Protein AF-A0A6A5WS11-F1 (afdb_monomer_lite)

pLDDT: mean 73.44, std 14.13, range [38.72, 88.94]

Radius of gyration: 16.84 Å; chains: 1; bounding box: 31×42×58 Å

Foldseek 3Di:
DDDDDDDPPDVVVVVVV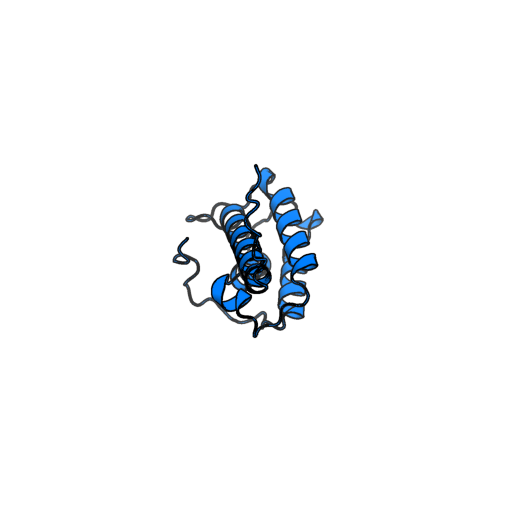VLVLLLVLLVLLCVQDPDPPRDHRDPVCVVVNLVSLVCCCVVPLPAAPPDPSCVRRVSLVSLLCQLPPPDDHPCCVPRVSNVSSVVSCVSNPHDSPPDDPPCPVPPDD

Sequence (125 aa):
MDNTAPAQRNPEDGDELRKKRVLYLRHRLQSGFFFRGGHRPREEDMPGCDKYLARLEENHADLRRGDSIFKGTKVHKVLKLIHFYQGEIPLEETYQFRKRAGNLLRAWGFPEDTYWDGAICCLQP

Secondary structure (DSSP, 8-state):
----------THHHHHHHHHHHHHHHHHHHHHH-BTTTBPPPTTTHHHHHHHHHHHHHHHTT--TT-HHHHHH-HHHHHHHHHT--S--TTHHHH-HHHHHHHHHHHTT--TT----S-GGG---

Structure (mmCIF, N/CA/C/O backbone):
data_AF-A0A6A5WS11-F1
#
_entry.id   AF-A0A6A5WS11-F1
#
loop_
_atom_site.group_PDB
_atom_site.id
_atom_site.type_symbol
_atom_site.label_atom_id
_atom_site.label_alt_id
_atom_site.label_comp_id
_atom_site.label_asym_id
_atom_site.label_entity_id
_atom_site.label_seq_id
_atom_site.pdbx_PDB_ins_code
_atom_site.Cartn_x
_atom_site.Cartn_y
_atom_site.Cartn_z
_atom_site.occupancy
_atom_site.B_iso_or_equiv
_atom_site.auth_seq_id
_atom_site.auth_comp_id
_atom_site.auth_asym_id
_atom_site.auth_atom_id
_atom_site.pdbx_PDB_model_num
ATOM 1 N N . MET A 1 1 ? 1.243 29.273 -39.681 1.00 47.25 1 MET A N 1
ATOM 2 C CA . MET A 1 1 ? 1.508 27.931 -40.232 1.00 47.25 1 MET A CA 1
ATOM 3 C C . MET A 1 1 ? 2.129 27.078 -39.139 1.00 47.25 1 MET A C 1
ATOM 5 O O . MET A 1 1 ? 2.869 27.614 -38.326 1.00 47.25 1 MET A O 1
ATOM 9 N N . ASP A 1 2 ? 1.731 25.810 -39.115 1.00 50.19 2 ASP A N 1
ATOM 10 C CA . ASP A 1 2 ? 2.041 24.746 -38.154 1.00 50.19 2 ASP A CA 1
ATOM 11 C C . ASP A 1 2 ? 3.540 24.569 -37.840 1.00 50.19 2 ASP A C 1
ATOM 13 O O . ASP A 1 2 ? 4.377 24.750 -38.723 1.00 50.19 2 ASP A O 1
ATOM 17 N N . ASN A 1 3 ? 3.858 24.188 -36.598 1.00 53.41 3 ASN A N 1
ATOM 18 C CA . ASN A 1 3 ? 4.932 23.23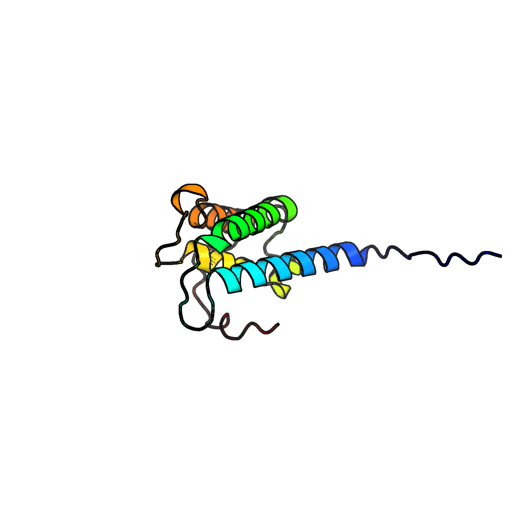3 -36.306 1.00 53.41 3 ASN A CA 1
ATOM 19 C C . ASN A 1 3 ? 4.596 22.490 -35.005 1.00 53.41 3 ASN A C 1
ATOM 21 O O . ASN A 1 3 ? 5.021 22.838 -33.902 1.00 53.41 3 ASN A O 1
ATOM 25 N N . THR A 1 4 ? 3.761 21.472 -35.176 1.00 54.84 4 THR A N 1
ATOM 26 C CA . THR A 1 4 ? 3.521 20.396 -34.221 1.00 54.84 4 THR A CA 1
ATOM 27 C C . THR A 1 4 ? 4.831 19.636 -33.980 1.00 54.84 4 THR A C 1
ATOM 29 O O . THR A 1 4 ? 5.337 18.963 -34.875 1.00 54.84 4 THR A O 1
ATOM 32 N N . ALA A 1 5 ? 5.394 19.733 -32.771 1.00 51.97 5 ALA A N 1
ATOM 33 C CA . ALA A 1 5 ? 6.546 18.933 -32.356 1.00 51.97 5 ALA A CA 1
ATOM 34 C C . ALA A 1 5 ? 6.061 17.647 -31.649 1.00 51.97 5 ALA A C 1
ATOM 36 O O . ALA A 1 5 ? 5.265 17.730 -30.709 1.00 51.97 5 ALA A O 1
ATOM 37 N N . PRO A 1 6 ? 6.498 16.455 -32.093 1.00 48.28 6 PRO A N 1
ATOM 38 C CA . PRO A 1 6 ? 5.931 15.178 -31.677 1.00 48.28 6 PRO A CA 1
ATOM 39 C C . PRO A 1 6 ? 6.313 14.826 -30.237 1.00 48.28 6 PRO A C 1
ATOM 41 O O . PRO A 1 6 ? 7.491 14.767 -29.883 1.00 48.28 6 PRO A O 1
ATOM 44 N N . ALA A 1 7 ? 5.297 14.528 -29.424 1.00 47.16 7 ALA A N 1
ATOM 45 C CA . ALA A 1 7 ? 5.444 13.869 -28.135 1.00 47.16 7 ALA A CA 1
ATOM 46 C C . ALA A 1 7 ? 6.117 12.505 -28.350 1.00 47.16 7 ALA A C 1
ATOM 48 O O . ALA A 1 7 ? 5.470 11.520 -28.712 1.00 47.16 7 ALA A O 1
ATOM 49 N N . GLN A 1 8 ? 7.436 12.457 -28.162 1.00 46.00 8 GLN A N 1
ATOM 50 C CA . GLN A 1 8 ? 8.182 11.210 -28.106 1.00 46.00 8 GLN A CA 1
ATOM 51 C C . GLN A 1 8 ? 7.707 10.437 -26.874 1.00 46.00 8 GLN A C 1
ATOM 53 O O . GLN A 1 8 ? 8.109 10.701 -25.743 1.00 46.00 8 GLN A O 1
ATOM 58 N N . ARG A 1 9 ? 6.785 9.501 -27.100 1.00 47.81 9 ARG A N 1
ATOM 59 C CA . ARG A 1 9 ? 6.337 8.520 -26.117 1.00 47.81 9 ARG A CA 1
ATOM 60 C C . ARG A 1 9 ? 7.470 7.522 -25.904 1.00 47.81 9 ARG A C 1
ATOM 62 O O . ARG A 1 9 ? 7.526 6.483 -26.554 1.00 47.81 9 ARG A O 1
ATOM 69 N N . ASN A 1 10 ? 8.390 7.883 -25.024 1.00 55.22 10 ASN A N 1
ATOM 70 C CA . ASN A 1 10 ? 9.468 7.015 -24.597 1.00 55.22 10 ASN A CA 1
ATOM 71 C C . ASN A 1 10 ? 8.869 5.838 -23.791 1.00 55.22 10 ASN A C 1
ATOM 73 O O . ASN A 1 10 ? 8.116 6.086 -22.845 1.00 55.22 10 ASN A O 1
ATOM 77 N N . PRO A 1 11 ? 9.135 4.566 -24.138 1.00 52.91 11 PRO A N 1
ATOM 78 C CA . PRO A 1 11 ? 8.586 3.405 -23.422 1.00 52.91 11 PRO A CA 1
ATOM 79 C C . PRO A 1 11 ? 9.029 3.337 -21.949 1.00 52.91 11 PRO A C 1
ATOM 81 O O . PRO A 1 11 ? 8.357 2.714 -21.132 1.00 52.91 11 PRO A O 1
ATOM 84 N N . GLU A 1 12 ? 10.103 4.047 -21.600 1.00 53.16 12 GLU A N 1
ATOM 85 C CA . GLU A 1 12 ? 10.652 4.186 -20.245 1.00 53.16 12 GLU A CA 1
ATOM 86 C C . GLU A 1 12 ? 9.722 4.968 -19.294 1.00 53.16 12 GLU A C 1
ATOM 88 O O . GLU A 1 12 ? 9.793 4.818 -18.074 1.00 53.16 12 GLU A O 1
ATOM 93 N N . ASP A 1 13 ? 8.801 5.771 -19.840 1.00 58.19 13 ASP A N 1
ATOM 94 C CA . ASP A 1 13 ? 7.867 6.574 -19.046 1.00 58.19 13 ASP A CA 1
ATOM 95 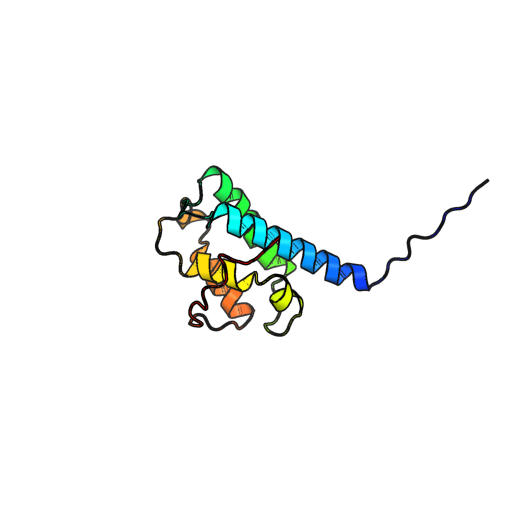C C . ASP A 1 13 ? 6.837 5.690 -18.323 1.00 58.19 13 ASP A C 1
ATOM 97 O O . ASP A 1 13 ? 6.378 6.013 -17.229 1.00 58.19 13 ASP A O 1
ATOM 101 N N . GLY A 1 14 ? 6.513 4.521 -18.890 1.00 67.81 14 GLY A N 1
ATOM 102 C CA . GLY A 1 14 ? 5.535 3.595 -18.321 1.00 67.81 14 GLY A CA 1
ATOM 103 C C . GLY A 1 14 ? 5.937 3.082 -16.937 1.00 67.81 14 GLY A C 1
ATOM 104 O O . GLY A 1 14 ? 5.143 3.152 -15.996 1.00 67.81 14 GLY A O 1
ATOM 105 N N . ASP A 1 15 ? 7.172 2.609 -16.786 1.00 70.19 15 ASP A N 1
ATOM 106 C CA . ASP A 1 15 ? 7.659 2.052 -15.521 1.00 70.19 15 ASP A CA 1
ATOM 107 C C . ASP A 1 15 ? 7.967 3.131 -14.480 1.00 70.19 15 ASP A C 1
ATOM 109 O O . ASP A 1 15 ? 7.657 2.961 -13.297 1.00 70.19 15 ASP A O 1
ATOM 113 N N . GLU A 1 16 ? 8.473 4.287 -14.908 1.00 78.69 16 GLU A N 1
ATOM 114 C CA . GLU A 1 16 ? 8.662 5.450 -14.038 1.00 78.69 16 GLU A CA 1
ATOM 115 C C . GLU A 1 16 ? 7.319 5.995 -13.520 1.00 78.69 16 GLU A C 1
ATOM 117 O O . GLU A 1 16 ? 7.180 6.290 -12.327 1.00 78.69 16 GLU A O 1
ATOM 122 N N . LEU A 1 17 ? 6.285 6.062 -14.366 1.00 81.00 17 LEU A N 1
ATOM 123 C CA . LEU A 1 17 ? 4.923 6.412 -13.952 1.00 81.00 17 LEU A CA 1
ATOM 124 C C . LEU A 1 17 ? 4.363 5.398 -12.954 1.00 81.00 17 LEU A C 1
ATOM 126 O O . LEU A 1 17 ? 3.766 5.795 -11.950 1.00 81.00 17 LEU A O 1
ATOM 130 N N . ARG A 1 18 ? 4.561 4.095 -13.190 1.00 81.69 18 ARG A N 1
ATOM 131 C CA . ARG A 1 18 ? 4.147 3.034 -12.253 1.00 81.69 18 ARG A CA 1
ATOM 132 C C . ARG A 1 18 ? 4.838 3.203 -10.905 1.00 81.69 18 ARG A C 1
ATOM 134 O O . ARG A 1 18 ? 4.172 3.245 -9.872 1.00 81.69 18 ARG A O 1
ATOM 141 N N . LYS A 1 19 ? 6.153 3.410 -10.906 1.00 83.62 19 LYS A N 1
ATOM 142 C CA . LYS A 1 19 ? 6.943 3.657 -9.696 1.00 83.62 19 LYS A CA 1
ATOM 143 C C . LYS A 1 19 ? 6.461 4.896 -8.941 1.00 83.62 19 LYS A C 1
ATOM 145 O O . LYS A 1 19 ? 6.262 4.816 -7.730 1.00 83.62 19 LYS A O 1
ATOM 150 N N . LYS A 1 20 ? 6.198 6.010 -9.635 1.00 85.00 20 LYS A N 1
ATOM 151 C CA . LYS A 1 20 ? 5.626 7.234 -9.043 1.00 85.00 20 LYS A CA 1
ATOM 152 C C . LYS A 1 20 ? 4.247 6.984 -8.431 1.00 85.00 20 LYS A C 1
ATOM 154 O O . LYS A 1 20 ? 3.985 7.443 -7.321 1.00 85.00 20 LYS A O 1
ATOM 159 N N . ARG A 1 21 ? 3.381 6.212 -9.099 1.00 85.44 21 ARG A N 1
ATOM 160 C CA . ARG A 1 21 ? 2.063 5.822 -8.5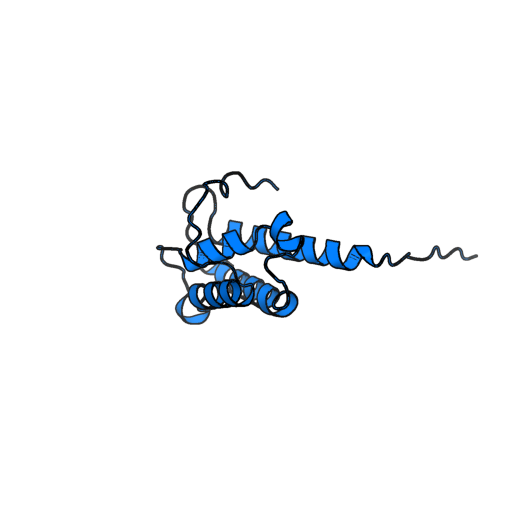64 1.00 85.44 21 ARG A CA 1
ATOM 161 C C . ARG A 1 21 ? 2.202 5.003 -7.283 1.00 85.44 21 ARG A C 1
ATOM 163 O O . ARG A 1 21 ? 1.560 5.330 -6.290 1.00 85.44 21 ARG A O 1
ATOM 170 N N . VAL A 1 22 ? 3.063 3.986 -7.266 1.00 86.56 22 VAL A N 1
ATOM 171 C CA . VAL A 1 22 ? 3.299 3.160 -6.068 1.00 86.56 22 VAL A CA 1
ATOM 172 C C . VAL A 1 22 ? 3.924 3.978 -4.939 1.00 86.56 22 VAL A C 1
ATOM 174 O O . VAL A 1 22 ? 3.523 3.827 -3.786 1.00 86.56 22 VAL A O 1
ATOM 177 N N . LEU A 1 23 ? 4.859 4.878 -5.252 1.00 85.38 23 LEU A N 1
ATOM 178 C CA . LEU A 1 23 ? 5.452 5.789 -4.274 1.00 85.38 23 LEU A CA 1
ATOM 179 C C . LEU A 1 23 ? 4.383 6.682 -3.639 1.00 85.38 23 LEU A C 1
ATOM 181 O O . LEU A 1 23 ? 4.317 6.777 -2.415 1.00 85.38 23 LEU A O 1
ATOM 185 N N . TYR A 1 24 ? 3.501 7.263 -4.455 1.00 86.69 24 TYR A N 1
ATOM 186 C CA . TYR A 1 24 ? 2.372 8.053 -3.976 1.00 86.69 24 TYR A CA 1
ATOM 187 C C . TYR A 1 24 ? 1.462 7.236 -3.051 1.00 86.69 24 TYR A C 1
ATOM 189 O O . TYR A 1 24 ? 1.178 7.672 -1.938 1.00 86.69 24 TYR A O 1
ATOM 197 N N . LEU A 1 25 ? 1.062 6.023 -3.456 1.00 86.88 25 LEU A N 1
ATOM 198 C CA . LEU A 1 25 ? 0.244 5.131 -2.622 1.00 86.88 25 LEU A CA 1
ATOM 199 C C . LEU A 1 25 ? 0.932 4.832 -1.284 1.00 86.88 25 LEU A C 1
ATOM 201 O O . LEU A 1 25 ? 0.313 4.941 -0.229 1.00 86.88 25 LEU A O 1
ATOM 205 N N . ARG A 1 26 ? 2.233 4.528 -1.315 1.00 84.94 26 ARG A N 1
ATOM 206 C CA . ARG A 1 26 ? 3.045 4.282 -0.121 1.00 84.94 26 ARG A CA 1
ATOM 207 C C . ARG A 1 26 ? 3.096 5.509 0.798 1.00 84.94 26 ARG A C 1
ATOM 209 O O . ARG A 1 26 ? 2.951 5.338 2.004 1.00 84.94 26 ARG A O 1
ATOM 216 N N . HIS A 1 27 ? 3.239 6.723 0.261 1.00 82.56 27 HIS A N 1
ATOM 217 C CA . HIS A 1 27 ? 3.195 7.961 1.054 1.00 82.56 27 HIS A CA 1
ATOM 218 C C . HIS A 1 27 ? 1.827 8.152 1.713 1.00 82.56 27 HIS A C 1
ATOM 220 O O . HIS A 1 27 ? 1.759 8.415 2.910 1.00 82.56 27 HIS A O 1
ATOM 226 N N . ARG A 1 28 ? 0.735 7.969 0.960 1.00 83.06 28 ARG A N 1
ATOM 227 C CA . ARG A 1 28 ? -0.630 8.135 1.483 1.00 83.06 28 ARG A CA 1
ATOM 228 C C . ARG A 1 28 ? -0.948 7.120 2.579 1.00 83.06 28 ARG A C 1
ATOM 230 O O . ARG A 1 28 ? -1.459 7.514 3.620 1.00 83.06 28 ARG A O 1
ATOM 237 N N . LEU A 1 29 ? -0.584 5.850 2.385 1.00 83.88 29 LEU A N 1
ATOM 238 C CA . LEU A 1 29 ? -0.748 4.808 3.402 1.00 83.88 29 LEU A CA 1
ATOM 239 C C . LEU A 1 29 ? 0.110 5.100 4.639 1.00 83.88 29 LEU A C 1
ATOM 241 O O . LEU A 1 29 ? -0.367 5.001 5.762 1.00 83.88 29 LEU A O 1
ATOM 245 N N . GLN A 1 30 ? 1.365 5.513 4.465 1.00 80.56 30 GLN A N 1
ATOM 246 C CA . GLN A 1 30 ? 2.207 5.843 5.610 1.00 80.56 30 GLN A CA 1
ATOM 247 C C . GLN A 1 30 ? 1.661 7.039 6.405 1.00 80.56 30 GLN A C 1
ATOM 249 O O . GLN A 1 30 ? 1.613 6.961 7.627 1.00 80.56 30 GLN A O 1
ATOM 254 N N . SER A 1 31 ? 1.215 8.113 5.747 1.00 77.44 31 SER A N 1
ATOM 255 C CA . SER A 1 31 ? 0.601 9.262 6.427 1.00 77.44 31 SER A CA 1
ATOM 256 C C . SER A 1 31 ? -0.721 8.909 7.110 1.00 77.44 31 SER A C 1
ATOM 258 O O . SER A 1 31 ? -0.975 9.409 8.201 1.00 77.44 31 SER A O 1
ATOM 260 N N . GLY A 1 32 ? -1.531 8.044 6.491 1.00 74.88 32 GLY A N 1
ATOM 261 C CA . GLY A 1 32 ? -2.809 7.602 7.045 1.00 74.88 32 GLY A CA 1
ATOM 262 C C . GLY A 1 32 ? -2.655 6.689 8.262 1.00 74.88 32 GLY A C 1
ATOM 263 O O . GLY A 1 32 ? -3.411 6.831 9.212 1.00 74.88 32 GLY A O 1
ATOM 264 N N . PHE A 1 33 ? -1.662 5.789 8.268 1.00 72.00 33 PHE A N 1
ATOM 265 C CA . PHE A 1 33 ? -1.503 4.780 9.325 1.00 72.00 33 PHE A CA 1
ATOM 266 C C . PHE A 1 33 ? -0.429 5.069 10.372 1.00 72.00 33 PHE A C 1
ATOM 268 O O . PHE A 1 33 ? -0.573 4.663 11.522 1.00 72.00 33 PHE A O 1
ATOM 275 N N . PHE A 1 34 ? 0.661 5.732 9.990 1.00 69.19 34 PHE A N 1
ATOM 276 C CA . PHE A 1 34 ? 1.865 5.827 10.810 1.00 69.19 34 PHE A CA 1
ATOM 277 C C . PHE A 1 34 ? 2.514 7.204 10.661 1.00 69.19 34 PHE A C 1
ATOM 279 O O . PHE A 1 34 ? 3.620 7.341 10.129 1.00 69.19 34 PHE A O 1
ATOM 286 N N . PHE A 1 35 ? 1.833 8.246 11.147 1.00 62.62 35 PHE A N 1
ATOM 287 C CA . PHE A 1 35 ? 2.477 9.543 11.346 1.00 62.62 35 PHE A CA 1
ATOM 288 C C . PHE A 1 35 ? 3.408 9.493 12.569 1.00 62.62 35 PHE A C 1
ATOM 290 O O . PHE A 1 35 ? 3.162 8.760 13.535 1.00 62.62 35 PHE A O 1
ATOM 297 N N . ARG A 1 36 ? 4.503 10.264 12.524 1.00 53.19 36 ARG A N 1
ATOM 298 C CA . ARG A 1 36 ? 5.525 10.324 13.580 1.00 53.19 36 ARG A CA 1
ATOM 299 C C . ARG A 1 36 ? 4.843 10.647 14.919 1.00 53.19 36 ARG A C 1
ATOM 301 O O . ARG A 1 36 ? 4.280 11.726 15.063 1.00 53.19 36 ARG A O 1
ATOM 308 N N . GLY A 1 37 ? 4.870 9.706 15.868 1.00 51.84 37 GLY A N 1
ATOM 309 C CA . GLY A 1 37 ? 4.239 9.863 17.189 1.00 51.84 37 GLY A CA 1
ATOM 310 C C . GLY A 1 37 ? 3.040 8.953 17.489 1.00 51.84 37 GLY A C 1
ATOM 311 O O . GLY A 1 37 ? 2.369 9.180 18.487 1.00 51.84 37 GLY A O 1
ATOM 312 N N . GLY A 1 38 ? 2.767 7.924 16.676 1.00 56.78 38 GLY A N 1
ATOM 313 C CA . GLY A 1 38 ? 1.747 6.918 17.013 1.00 56.78 38 GLY A CA 1
ATOM 314 C C . GLY A 1 38 ? 0.308 7.386 16.780 1.00 56.78 38 GLY A C 1
ATOM 315 O O . GLY A 1 38 ? -0.604 6.960 17.486 1.00 56.78 38 GLY A O 1
ATOM 316 N N . HIS A 1 39 ? 0.096 8.268 15.798 1.00 60.28 39 HIS A N 1
ATOM 317 C CA . HIS A 1 39 ? -1.246 8.691 15.409 1.00 60.28 39 HIS A CA 1
ATOM 318 C C . HIS A 1 39 ? -2.012 7.498 14.828 1.00 60.28 39 HIS A C 1
ATOM 320 O O . HIS A 1 39 ? -1.560 6.884 13.859 1.00 60.28 39 HIS A O 1
ATOM 326 N N . ARG A 1 40 ? -3.153 7.165 15.441 1.00 62.97 40 ARG A N 1
ATOM 327 C CA . ARG A 1 40 ? -4.034 6.111 14.939 1.00 62.97 40 ARG A CA 1
ATOM 328 C C . ARG A 1 40 ? -4.669 6.545 13.620 1.00 62.97 40 ARG A C 1
ATOM 330 O O . ARG A 1 40 ? -4.968 7.729 13.446 1.00 62.97 40 ARG A O 1
ATOM 337 N N . PRO A 1 41 ? -4.879 5.598 12.703 1.00 69.19 41 PRO A N 1
ATOM 338 C CA . PRO A 1 41 ? -5.508 5.901 11.436 1.00 69.19 41 PRO A CA 1
ATOM 339 C C . PRO A 1 41 ? -6.953 6.358 11.694 1.00 69.19 41 PRO A C 1
ATOM 341 O O . PRO A 1 41 ? -7.683 5.729 12.459 1.00 69.19 41 PRO A O 1
ATOM 344 N N . ARG A 1 42 ? -7.340 7.506 11.124 1.00 72.69 42 ARG A N 1
ATOM 345 C CA . ARG A 1 42 ? -8.662 8.112 11.343 1.00 72.69 42 ARG A CA 1
ATOM 346 C C . ARG A 1 42 ? -9.695 7.509 10.410 1.00 72.69 42 ARG A C 1
ATOM 348 O O . ARG A 1 42 ? -9.392 7.217 9.255 1.00 72.69 42 ARG A O 1
ATOM 355 N N . GLU A 1 43 ? -10.929 7.392 10.886 1.00 76.62 43 GLU A N 1
ATOM 356 C CA . GLU A 1 43 ? -12.061 6.894 10.095 1.00 76.62 43 GLU A CA 1
ATOM 357 C C . GLU A 1 43 ? -12.235 7.631 8.760 1.00 76.62 43 GLU A C 1
ATOM 359 O O . GLU A 1 43 ? -12.523 6.993 7.750 1.00 76.62 43 GLU A O 1
ATOM 364 N N . GLU A 1 44 ? -11.969 8.942 8.730 1.00 78.88 44 GLU A N 1
ATOM 365 C CA . GLU A 1 44 ? -12.025 9.769 7.515 1.00 78.88 44 GLU A CA 1
ATOM 366 C C . GLU A 1 44 ? -11.063 9.291 6.407 1.00 78.88 44 GLU A C 1
ATOM 368 O O . GLU A 1 44 ? -11.390 9.370 5.220 1.00 78.88 44 GLU A O 1
ATOM 373 N N . ASP A 1 45 ? -9.907 8.730 6.779 1.00 78.19 45 ASP A N 1
ATOM 374 C CA . ASP A 1 45 ? -8.864 8.283 5.854 1.00 78.19 45 ASP A CA 1
ATOM 375 C C . ASP A 1 45 ? -9.006 6.804 5.450 1.00 78.19 45 ASP A C 1
ATOM 377 O O . ASP A 1 45 ? -8.452 6.395 4.423 1.00 78.19 45 ASP A O 1
ATOM 381 N N . MET A 1 46 ? -9.767 5.994 6.200 1.00 83.88 46 MET A N 1
ATOM 382 C CA . MET A 1 46 ? -9.996 4.565 5.911 1.00 83.88 46 MET A CA 1
ATOM 383 C C . MET A 1 46 ? -10.537 4.282 4.510 1.00 83.88 46 MET A C 1
ATOM 385 O O . MET A 1 46 ? -9.944 3.450 3.818 1.00 83.88 46 MET A O 1
ATOM 389 N N . PRO A 1 47 ? -11.607 4.950 4.027 1.00 84.00 47 PRO A N 1
ATOM 390 C CA . PRO A 1 47 ? -12.107 4.692 2.678 1.00 84.00 47 PRO A CA 1
ATOM 391 C C . PRO A 1 47 ? -11.087 5.096 1.603 1.00 84.00 47 PRO A C 1
ATOM 393 O O . PRO A 1 47 ? -11.085 4.548 0.501 1.00 84.00 47 PRO A O 1
ATOM 396 N N . GLY A 1 48 ? -10.198 6.048 1.902 1.00 84.69 48 GLY A N 1
ATOM 397 C CA . GLY A 1 48 ? -9.063 6.377 1.044 1.00 84.69 48 GLY A CA 1
ATOM 398 C C . GLY A 1 48 ? -8.025 5.256 1.034 1.00 84.69 48 GLY A C 1
ATOM 399 O O . GLY A 1 48 ? -7.615 4.813 -0.038 1.00 84.69 48 GLY A O 1
ATOM 400 N N . CYS A 1 49 ? -7.642 4.771 2.216 1.00 83.94 49 CYS A N 1
ATOM 401 C CA . CYS A 1 49 ? -6.700 3.670 2.401 1.00 83.94 49 CYS A CA 1
ATOM 402 C C . CYS A 1 49 ? -7.150 2.393 1.690 1.00 83.94 49 CYS A C 1
ATOM 404 O O . CYS A 1 49 ? -6.329 1.758 1.029 1.00 83.94 49 CYS A O 1
ATOM 406 N N . ASP A 1 50 ? -8.443 2.070 1.746 1.00 87.25 50 ASP A N 1
ATOM 407 C CA . ASP A 1 50 ? -9.035 0.960 0.996 1.00 87.25 50 ASP A CA 1
ATOM 408 C C . ASP A 1 50 ? -8.829 1.128 -0.510 1.00 87.25 50 ASP A C 1
ATOM 410 O O . ASP A 1 50 ? -8.243 0.259 -1.157 1.00 87.25 50 ASP A O 1
ATOM 414 N N . LYS A 1 51 ? -9.214 2.284 -1.061 1.00 88.75 51 LYS A N 1
ATOM 415 C CA . LYS A 1 51 ? -9.051 2.575 -2.492 1.00 88.75 51 LYS A CA 1
ATOM 416 C C . LYS A 1 51 ? -7.591 2.508 -2.925 1.00 88.75 51 LYS A C 1
ATOM 418 O O . LYS A 1 51 ? -7.294 2.050 -4.029 1.00 88.75 51 LYS A O 1
ATOM 423 N N . TYR A 1 52 ? -6.669 2.979 -2.086 1.00 87.25 52 TYR A N 1
ATOM 424 C CA . TYR A 1 52 ? -5.238 2.901 -2.364 1.00 87.25 52 TYR A CA 1
ATOM 425 C C . TYR A 1 52 ? -4.748 1.452 -2.378 1.00 87.25 52 TYR A C 1
ATOM 427 O O . TYR A 1 52 ? -3.996 1.085 -3.282 1.00 87.25 52 TYR A O 1
ATOM 435 N N . LEU A 1 53 ? -5.202 0.629 -1.429 1.00 86.06 53 LEU A N 1
ATOM 436 C CA . LEU A 1 53 ? -4.876 -0.793 -1.371 1.00 86.06 53 LEU A CA 1
ATOM 437 C C . LEU A 1 53 ? -5.457 -1.546 -2.576 1.00 86.06 53 LEU A C 1
ATOM 439 O O . LEU A 1 53 ? -4.729 -2.276 -3.234 1.00 86.06 53 LEU A O 1
ATOM 443 N N . ALA A 1 54 ? -6.718 -1.289 -2.933 1.00 88.94 54 ALA A N 1
ATOM 444 C CA . ALA A 1 54 ? -7.384 -1.880 -4.094 1.00 88.94 54 ALA A CA 1
ATOM 445 C C . ALA A 1 54 ? -6.654 -1.550 -5.402 1.00 88.94 54 ALA A C 1
ATOM 447 O O . ALA A 1 54 ? -6.366 -2.434 -6.203 1.00 88.94 54 ALA A O 1
ATOM 448 N N . ARG A 1 55 ? -6.275 -0.280 -5.596 1.00 86.75 55 ARG A N 1
ATOM 449 C CA . ARG A 1 55 ? -5.475 0.134 -6.759 1.00 86.75 55 ARG A CA 1
ATOM 450 C C . ARG A 1 55 ? -4.106 -0.533 -6.774 1.00 86.75 55 ARG A C 1
ATOM 452 O O . ARG A 1 55 ? -3.611 -0.858 -7.852 1.00 86.75 55 ARG A O 1
ATOM 459 N N . LEU A 1 56 ? -3.481 -0.706 -5.610 1.00 86.06 56 LEU A N 1
ATOM 460 C CA . LEU A 1 56 ? -2.209 -1.409 -5.493 1.00 86.06 56 LEU A CA 1
ATOM 461 C C . LEU A 1 56 ? -2.370 -2.884 -5.883 1.00 86.06 56 LEU A C 1
ATOM 463 O O . LEU A 1 56 ? -1.581 -3.364 -6.687 1.00 86.06 56 LEU A O 1
ATOM 467 N N . GLU A 1 57 ? -3.405 -3.561 -5.384 1.00 84.44 57 GLU A N 1
ATOM 468 C CA . GLU A 1 57 ? -3.731 -4.952 -5.722 1.00 84.44 57 GLU A CA 1
ATOM 469 C C . GLU A 1 57 ? -3.984 -5.135 -7.216 1.00 84.44 57 GLU A C 1
ATOM 471 O O . GLU A 1 57 ? -3.343 -5.968 -7.843 1.00 84.44 57 GLU A O 1
ATOM 476 N N . GLU A 1 58 ? -4.847 -4.318 -7.813 1.00 83.38 58 GLU A N 1
ATOM 477 C CA . GLU A 1 58 ? -5.236 -4.463 -9.217 1.00 83.38 58 GLU A CA 1
ATOM 478 C C . GLU A 1 58 ? -4.088 -4.144 -10.186 1.00 83.38 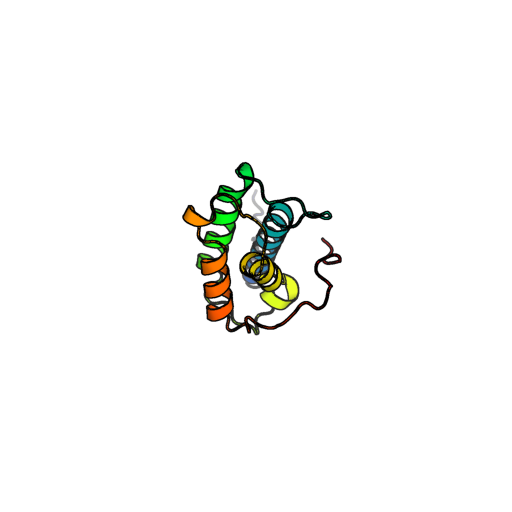58 GLU A C 1
ATOM 480 O O . GLU A 1 58 ? -3.840 -4.879 -11.137 1.00 83.38 58 GLU A O 1
ATOM 485 N N . ASN A 1 59 ? -3.344 -3.060 -9.937 1.00 74.12 59 ASN A N 1
ATOM 486 C CA . ASN A 1 59 ? -2.331 -2.578 -10.884 1.00 74.12 59 ASN A CA 1
ATOM 487 C C . ASN A 1 59 ? -0.952 -3.227 -10.682 1.00 74.12 59 ASN A C 1
ATOM 489 O O . ASN A 1 59 ? -0.071 -3.080 -11.532 1.00 74.12 59 ASN A O 1
ATOM 493 N N . HIS A 1 60 ? -0.732 -3.888 -9.543 1.00 71.69 60 HIS A N 1
ATOM 494 C CA . HIS A 1 60 ? 0.589 -4.367 -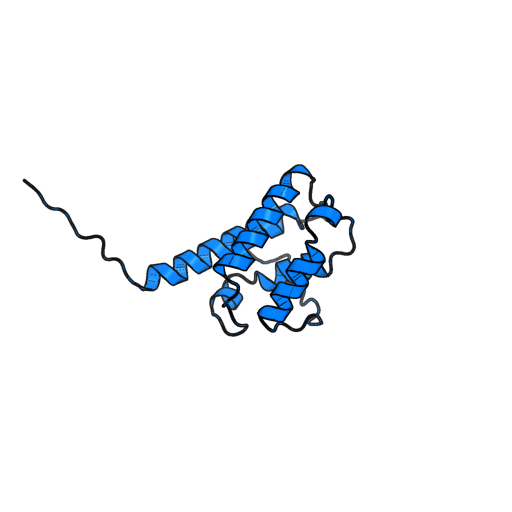9.136 1.00 71.69 60 HIS A CA 1
ATOM 495 C C . HIS A 1 60 ? 0.573 -5.800 -8.581 1.00 71.69 60 HIS A C 1
ATOM 497 O O . HIS A 1 60 ? 1.550 -6.226 -7.965 1.00 71.69 60 HIS A O 1
ATOM 503 N N . ALA A 1 61 ? -0.491 -6.571 -8.830 1.00 71.81 61 ALA A N 1
ATOM 504 C CA . ALA A 1 61 ? -0.550 -8.003 -8.522 1.00 71.81 61 ALA A CA 1
ATOM 505 C C . ALA A 1 61 ? 0.565 -8.814 -9.209 1.00 71.81 61 ALA A C 1
ATOM 507 O O . ALA A 1 61 ? 1.083 -9.753 -8.613 1.00 71.81 61 ALA A O 1
ATOM 508 N N . ASP A 1 62 ? 0.974 -8.422 -10.420 1.00 76.75 62 ASP A N 1
ATOM 509 C CA . ASP A 1 62 ? 2.027 -9.112 -11.182 1.00 76.75 62 ASP A CA 1
ATOM 510 C C . ASP A 1 62 ? 3.455 -8.790 -10.693 1.00 76.75 62 ASP A C 1
ATOM 512 O O . ASP A 1 62 ? 4.422 -9.452 -11.071 1.00 76.75 62 ASP A O 1
ATOM 516 N N . LEU A 1 63 ? 3.621 -7.790 -9.814 1.00 80.50 63 LEU A N 1
ATOM 517 C CA . LEU A 1 63 ? 4.948 -7.436 -9.319 1.00 80.50 63 LEU A CA 1
ATOM 518 C C . LEU A 1 63 ? 5.552 -8.582 -8.497 1.00 80.50 63 LEU A C 1
ATOM 520 O O . LEU A 1 63 ? 4.972 -9.062 -7.525 1.00 80.50 63 LEU A O 1
ATOM 524 N N . ARG A 1 64 ? 6.785 -8.969 -8.827 1.00 78.38 64 ARG A N 1
ATOM 525 C CA . ARG A 1 64 ? 7.549 -9.976 -8.075 1.00 78.38 64 ARG A CA 1
ATOM 526 C C . ARG A 1 64 ? 8.609 -9.328 -7.196 1.00 78.38 64 ARG A C 1
ATOM 528 O O . ARG A 1 64 ? 9.122 -8.266 -7.530 1.00 78.38 64 ARG A O 1
ATOM 535 N N . ARG A 1 65 ? 9.016 -10.006 -6.113 1.00 71.69 65 ARG A N 1
ATOM 536 C CA . ARG A 1 65 ? 10.065 -9.568 -5.160 1.00 71.69 65 ARG A CA 1
ATOM 537 C C . ARG A 1 65 ? 11.315 -8.939 -5.817 1.00 71.69 65 ARG A C 1
ATOM 539 O O . ARG A 1 65 ? 11.946 -8.078 -5.209 1.00 71.69 65 ARG A O 1
ATOM 546 N N . GLY A 1 66 ? 11.683 -9.368 -7.027 1.00 71.31 66 GLY A N 1
ATOM 547 C CA . GLY A 1 66 ? 12.853 -8.882 -7.770 1.00 71.31 66 GLY A CA 1
ATOM 548 C C . GLY A 1 66 ? 12.692 -7.538 -8.492 1.00 71.31 66 GLY A C 1
ATOM 549 O O . GLY A 1 66 ? 13.687 -7.025 -8.999 1.00 71.31 66 GLY A O 1
ATOM 550 N N . ASP A 1 67 ? 11.489 -6.965 -8.535 1.00 80.19 67 ASP A N 1
ATOM 551 C CA . ASP A 1 67 ? 11.204 -5.771 -9.327 1.00 80.19 67 ASP A CA 1
ATOM 552 C C . ASP A 1 67 ? 11.824 -4.492 -8.728 1.00 80.19 67 ASP A C 1
ATOM 554 O O . ASP A 1 67 ? 11.811 -4.259 -7.510 1.00 80.19 67 ASP A O 1
ATOM 558 N N . SER A 1 68 ? 12.360 -3.628 -9.592 1.00 79.44 68 SER A N 1
ATOM 559 C CA . SER A 1 68 ? 12.974 -2.348 -9.212 1.00 79.44 68 SER A CA 1
ATOM 560 C C . SER A 1 68 ? 11.993 -1.411 -8.495 1.00 79.44 68 SER A C 1
ATOM 562 O O . SER A 1 68 ? 12.412 -0.592 -7.668 1.00 79.44 68 SER A O 1
ATOM 564 N N . ILE A 1 69 ? 10.686 -1.569 -8.729 1.00 82.44 69 ILE A N 1
ATOM 565 C CA . ILE A 1 69 ? 9.632 -0.819 -8.041 1.00 82.44 69 ILE A CA 1
ATOM 566 C C . ILE A 1 69 ? 9.675 -1.077 -6.530 1.00 82.44 69 ILE A C 1
ATOM 568 O O . ILE A 1 69 ? 9.583 -0.125 -5.750 1.00 82.44 69 ILE A O 1
ATOM 572 N N . PHE A 1 70 ? 9.879 -2.319 -6.075 1.00 81.12 70 PHE A N 1
ATOM 573 C CA . PHE A 1 70 ? 9.935 -2.621 -4.638 1.00 81.12 70 PHE A CA 1
ATOM 574 C C . PHE A 1 70 ? 11.169 -2.044 -3.956 1.00 81.12 70 PHE A C 1
ATOM 576 O O . PHE A 1 70 ? 11.073 -1.611 -2.804 1.00 81.12 70 PHE A O 1
ATOM 583 N N . LYS A 1 71 ? 12.303 -2.006 -4.665 1.00 77.75 71 LYS A N 1
ATOM 584 C CA . LYS A 1 71 ? 13.547 -1.407 -4.166 1.00 77.75 71 LYS A CA 1
ATOM 585 C C . LYS A 1 71 ? 13.400 0.103 -3.979 1.00 77.75 71 LYS A C 1
ATOM 587 O O . LYS A 1 71 ? 13.810 0.624 -2.944 1.00 77.75 71 LYS A O 1
ATOM 592 N N . GLY A 1 72 ? 12.781 0.784 -4.948 1.00 78.31 72 GLY A N 1
ATOM 593 C CA . GLY A 1 72 ? 12.593 2.236 -4.912 1.00 78.31 72 GLY A CA 1
ATOM 594 C C . GLY A 1 72 ? 11.485 2.694 -3.964 1.00 78.31 72 GLY A C 1
ATOM 595 O O . GLY A 1 72 ? 11.667 3.642 -3.211 1.00 78.31 72 GLY A O 1
ATOM 596 N N . THR A 1 73 ? 10.335 2.022 -3.971 1.00 84.06 73 THR A N 1
ATOM 597 C CA . THR A 1 73 ? 9.151 2.488 -3.226 1.00 84.06 73 THR A CA 1
ATOM 598 C C . THR A 1 73 ? 9.045 1.906 -1.826 1.00 84.06 73 THR A C 1
ATOM 600 O O . THR A 1 73 ? 8.468 2.528 -0.943 1.00 84.06 73 THR A O 1
ATOM 603 N N . LYS A 1 74 ? 9.568 0.695 -1.603 1.00 82.50 74 LYS A N 1
ATOM 604 C CA . LYS A 1 74 ? 9.440 -0.042 -0.339 1.00 82.50 74 LYS A CA 1
ATOM 605 C C . LYS A 1 74 ? 7.993 -0.187 0.162 1.00 82.50 74 LYS A C 1
ATOM 607 O O . LYS A 1 74 ? 7.766 -0.313 1.363 1.00 82.50 74 LYS A O 1
ATOM 612 N N . VAL A 1 75 ? 7.007 -0.244 -0.741 1.00 84.12 75 VAL A N 1
ATOM 613 C CA . VAL A 1 75 ? 5.579 -0.403 -0.382 1.00 84.12 75 VAL A CA 1
ATOM 614 C C . VAL A 1 75 ? 5.308 -1.652 0.468 1.00 84.12 75 VAL A C 1
ATOM 616 O O . VAL A 1 75 ? 4.504 -1.611 1.396 1.00 84.12 75 VAL A O 1
ATOM 619 N N . HIS A 1 76 ? 6.067 -2.729 0.244 1.00 83.44 76 HIS A N 1
ATOM 620 C CA . HIS A 1 76 ? 6.022 -3.958 1.041 1.00 83.44 76 HIS A CA 1
ATOM 621 C C . HIS A 1 76 ? 6.262 -3.720 2.544 1.00 83.44 76 HIS A C 1
ATOM 623 O O . HIS A 1 76 ? 5.734 -4.457 3.370 1.00 83.44 76 HIS A O 1
ATOM 629 N N . LYS A 1 77 ? 7.030 -2.688 2.927 1.00 83.50 77 LYS A N 1
ATOM 630 C CA . LYS A 1 77 ? 7.233 -2.334 4.339 1.00 83.50 77 LYS A CA 1
ATOM 631 C C . LYS A 1 77 ? 5.969 -1.748 4.960 1.00 83.50 77 LYS A C 1
ATOM 633 O O . LYS A 1 77 ? 5.635 -2.109 6.081 1.00 83.50 77 LYS A O 1
ATOM 638 N N . VAL A 1 78 ? 5.254 -0.888 4.234 1.00 83.44 78 VAL A N 1
ATOM 639 C CA . VAL A 1 78 ? 3.985 -0.318 4.712 1.00 83.44 78 VAL A CA 1
ATOM 640 C C . VAL A 1 78 ? 2.911 -1.397 4.814 1.00 83.44 78 VAL A C 1
ATOM 642 O O . VAL A 1 78 ? 2.194 -1.441 5.805 1.00 83.44 78 VAL A O 1
ATOM 645 N N . LEU A 1 79 ? 2.855 -2.332 3.861 1.00 86.75 79 LEU A N 1
ATOM 646 C CA . LEU A 1 79 ? 1.947 -3.480 3.958 1.00 86.75 79 LEU A CA 1
ATOM 647 C C . LEU A 1 79 ? 2.246 -4.357 5.176 1.00 86.75 79 LEU A C 1
ATOM 649 O O . LEU A 1 79 ? 1.322 -4.762 5.872 1.00 86.75 79 LEU A O 1
ATOM 653 N N . LYS A 1 80 ? 3.527 -4.607 5.474 1.00 83.25 80 LYS A N 1
ATOM 654 C CA . LYS A 1 80 ? 3.920 -5.305 6.705 1.00 83.25 80 LYS A CA 1
ATOM 655 C C . LYS A 1 80 ? 3.490 -4.545 7.950 1.00 83.25 80 LYS A C 1
ATOM 657 O O . LYS A 1 80 ? 2.994 -5.175 8.870 1.00 83.25 80 LYS A O 1
ATOM 662 N N . LEU A 1 81 ? 3.627 -3.217 7.980 1.00 81.06 81 LEU A N 1
ATOM 663 C CA . LEU A 1 81 ? 3.132 -2.426 9.111 1.00 81.06 81 LEU A CA 1
ATOM 664 C C . LEU A 1 81 ? 1.639 -2.606 9.311 1.00 81.06 81 LEU A C 1
ATOM 666 O O . LEU A 1 81 ? 1.227 -2.824 10.436 1.00 81.06 81 LEU A O 1
ATOM 670 N N . ILE A 1 82 ? 0.852 -2.532 8.238 1.00 82.06 82 ILE A N 1
ATOM 671 C CA . ILE A 1 82 ? -0.601 -2.714 8.301 1.00 82.06 82 ILE A CA 1
ATOM 672 C C . ILE A 1 82 ? -0.938 -4.128 8.790 1.00 82.06 82 ILE A C 1
ATOM 674 O O . ILE A 1 82 ? -1.795 -4.287 9.651 1.00 82.06 82 ILE A O 1
ATOM 678 N N . HIS A 1 83 ? -0.244 -5.150 8.280 1.00 84.50 83 HIS A N 1
ATOM 679 C CA . HIS A 1 83 ? -0.456 -6.543 8.675 1.00 84.50 83 HIS A CA 1
ATOM 680 C C . HIS A 1 83 ? -0.099 -6.804 10.149 1.00 84.50 83 HIS A C 1
ATOM 682 O O . HIS A 1 83 ? -0.892 -7.398 10.871 1.00 84.50 83 HIS A O 1
ATOM 688 N N . PHE A 1 84 ? 1.055 -6.311 10.608 1.00 79.81 84 PHE A N 1
ATOM 689 C CA . PHE A 1 84 ? 1.544 -6.471 11.983 1.00 79.81 84 PHE A CA 1
ATOM 690 C C . PHE A 1 84 ? 1.057 -5.385 12.946 1.00 79.81 84 PHE A C 1
ATOM 692 O O . PHE A 1 84 ? 1.502 -5.332 14.092 1.00 79.81 84 PHE A O 1
ATOM 699 N N . TYR A 1 85 ? 0.176 -4.490 12.505 1.00 79.06 85 TYR A N 1
ATOM 700 C CA . TYR A 1 85 ? -0.300 -3.410 13.350 1.00 79.06 85 TYR A CA 1
ATOM 701 C C . TYR A 1 85 ? -1.085 -3.982 14.527 1.00 79.06 85 TYR A C 1
ATOM 703 O O . TYR A 1 85 ? -2.142 -4.578 14.334 1.00 79.06 85 TYR A O 1
ATOM 711 N N . GLN A 1 86 ? -0.589 -3.769 15.745 1.00 71.19 86 GLN A N 1
ATOM 712 C CA . GLN A 1 86 ? -1.226 -4.252 16.976 1.00 71.19 86 GLN A CA 1
ATOM 713 C C . GLN A 1 86 ? -2.282 -3.285 17.541 1.00 71.19 86 GLN A C 1
ATOM 715 O O . GLN A 1 86 ? -2.916 -3.596 18.544 1.00 71.19 86 GLN A O 1
ATOM 720 N N . GLY A 1 87 ? -2.465 -2.107 16.936 1.00 72.25 87 GLY A N 1
ATOM 721 C CA . GLY A 1 87 ? -3.496 -1.156 17.352 1.00 72.25 87 GLY A CA 1
ATOM 722 C C . GLY A 1 87 ? -4.879 -1.475 16.776 1.00 72.25 87 GLY A C 1
ATOM 723 O O . GLY A 1 87 ? -5.052 -2.393 15.972 1.00 72.25 87 GLY A O 1
ATOM 724 N N . GLU A 1 88 ? -5.865 -0.674 17.168 1.00 72.25 88 GLU A N 1
ATOM 725 C CA . GLU A 1 88 ? -7.214 -0.707 16.600 1.00 72.25 88 GLU A CA 1
ATOM 726 C C . GLU A 1 88 ? -7.234 0.091 15.293 1.00 72.25 88 GLU A C 1
ATOM 728 O O . GLU A 1 88 ? -6.947 1.292 15.291 1.00 72.25 88 GLU A O 1
ATOM 733 N N . ILE A 1 89 ? -7.516 -0.589 14.181 1.00 76.12 89 ILE A N 1
ATOM 734 C CA . ILE A 1 89 ? -7.759 0.045 12.884 1.00 76.12 89 ILE A CA 1
ATOM 735 C C . ILE A 1 89 ? -9.275 0.180 12.755 1.00 76.12 89 ILE A C 1
ATOM 737 O O . ILE A 1 89 ? -9.967 -0.841 12.704 1.00 76.12 89 ILE A O 1
ATOM 741 N N . PRO A 1 90 ? -9.822 1.399 12.702 1.00 74.19 90 PRO A N 1
ATOM 742 C CA . PRO A 1 90 ? -11.248 1.552 12.499 1.00 74.19 90 PRO A CA 1
ATOM 743 C C . PRO A 1 90 ? -11.628 1.049 11.098 1.00 74.19 90 PRO A C 1
ATOM 745 O O . PRO A 1 90 ? -10.847 1.143 10.151 1.00 74.19 90 PRO A O 1
ATOM 748 N N . LEU A 1 91 ? -12.828 0.479 10.969 1.00 79.75 91 LEU A N 1
ATOM 749 C CA . LEU A 1 91 ? -13.330 -0.137 9.730 1.00 79.75 91 LEU A CA 1
ATOM 750 C C . LEU A 1 91 ? -12.500 -1.341 9.230 1.00 79.75 91 LEU A C 1
ATOM 752 O O . LEU A 1 91 ? -12.637 -1.759 8.077 1.00 79.75 91 LEU A O 1
ATOM 756 N N . GLU A 1 92 ? -11.670 -1.945 10.090 1.00 80.31 92 GLU A N 1
ATOM 757 C CA . GLU A 1 92 ? -10.970 -3.191 9.761 1.00 80.31 92 GLU A CA 1
ATOM 758 C C . GLU A 1 92 ? -11.936 -4.333 9.440 1.00 80.31 92 GLU A C 1
ATOM 760 O O . GLU A 1 92 ? -11.654 -5.107 8.526 1.00 80.31 92 GLU A O 1
ATOM 765 N N . GLU A 1 93 ? -13.072 -4.435 10.137 1.00 79.25 93 GLU A N 1
ATOM 766 C CA . GLU A 1 93 ? -14.054 -5.497 9.876 1.00 79.25 93 GLU A CA 1
ATOM 767 C C . GLU A 1 93 ? -14.584 -5.440 8.435 1.00 79.25 93 GLU A C 1
ATOM 769 O O . GLU A 1 93 ? -14.753 -6.475 7.790 1.00 79.25 93 GLU A O 1
ATOM 774 N N . THR A 1 94 ? -14.755 -4.223 7.911 1.00 83.44 94 THR A N 1
ATOM 775 C CA . THR A 1 94 ? -15.317 -3.955 6.587 1.00 83.44 94 THR A CA 1
ATOM 776 C C . THR A 1 94 ? -14.283 -4.159 5.487 1.00 83.44 94 THR A C 1
ATOM 778 O O . THR A 1 94 ? -14.563 -4.805 4.480 1.00 83.44 94 THR A O 1
ATOM 781 N N . TYR A 1 95 ? -13.075 -3.613 5.661 1.00 81.94 95 TYR A N 1
ATOM 782 C CA . TYR A 1 95 ? -12.065 -3.566 4.595 1.00 81.94 95 TYR A CA 1
ATOM 783 C C . TYR A 1 95 ? -10.982 -4.644 4.707 1.00 81.94 95 TYR A C 1
ATOM 785 O O . TYR A 1 95 ? -10.234 -4.875 3.754 1.00 81.94 95 TYR A O 1
ATOM 793 N N . GLN A 1 96 ? -10.882 -5.312 5.858 1.00 86.69 96 GLN A N 1
ATOM 794 C CA . GLN A 1 96 ? -9.960 -6.417 6.135 1.00 86.69 96 GLN A CA 1
ATOM 795 C C . GLN A 1 96 ? -8.506 -6.117 5.733 1.00 86.69 96 GLN A C 1
ATOM 797 O O . GLN A 1 96 ? -7.814 -6.963 5.154 1.00 86.69 96 GLN A O 1
ATOM 802 N N . PHE A 1 97 ? -8.025 -4.909 6.050 1.00 85.56 97 PHE A N 1
ATOM 803 C CA . PHE A 1 97 ? -6.701 -4.414 5.655 1.00 85.56 97 PHE A CA 1
ATOM 804 C C . PHE A 1 97 ? -5.570 -5.395 5.975 1.00 85.56 97 PHE A C 1
ATOM 806 O O . PHE A 1 97 ? -4.733 -5.671 5.115 1.00 85.56 97 PHE A O 1
ATOM 813 N N . ARG A 1 98 ? -5.579 -5.983 7.179 1.00 86.31 98 ARG A N 1
ATOM 814 C CA . ARG A 1 98 ? -4.590 -6.982 7.617 1.00 86.31 98 ARG A CA 1
ATOM 815 C C . ARG A 1 98 ? -4.543 -8.201 6.695 1.00 86.31 98 ARG A C 1
ATOM 817 O O . ARG A 1 98 ? -3.461 -8.642 6.298 1.00 86.31 98 ARG A O 1
ATOM 824 N N . LYS A 1 99 ? -5.716 -8.726 6.327 1.00 87.81 99 LYS A N 1
ATOM 825 C CA . LYS A 1 99 ? -5.863 -9.913 5.474 1.00 87.81 99 LYS A CA 1
ATOM 826 C C . LYS A 1 99 ? -5.408 -9.625 4.047 1.00 87.81 99 LYS A C 1
ATOM 828 O O . LYS A 1 99 ? -4.666 -10.419 3.472 1.00 87.81 99 LYS A O 1
ATOM 833 N N . ARG A 1 100 ? -5.807 -8.481 3.488 1.00 88.88 100 ARG A N 1
ATOM 834 C CA . ARG A 1 100 ? -5.421 -8.065 2.130 1.00 88.88 100 ARG A CA 1
ATOM 835 C C . ARG A 1 100 ? -3.929 -7.781 2.025 1.00 88.88 100 ARG A C 1
ATOM 837 O O . ARG A 1 100 ? -3.270 -8.306 1.134 1.00 88.88 100 ARG A O 1
ATOM 844 N N . ALA A 1 101 ? -3.367 -7.057 2.994 1.00 87.06 101 ALA A N 1
ATOM 845 C CA . ALA A 1 101 ? -1.929 -6.816 3.061 1.00 87.06 101 ALA A CA 1
ATOM 846 C C . ALA A 1 101 ? -1.130 -8.130 3.147 1.00 87.06 101 ALA A C 1
ATOM 848 O O . ALA A 1 101 ? -0.167 -8.301 2.402 1.00 87.06 101 ALA A O 1
ATOM 849 N N . GLY A 1 102 ? -1.557 -9.085 3.984 1.00 86.44 102 GLY A N 1
ATOM 850 C CA . GLY A 1 102 ? -0.930 -10.411 4.073 1.00 86.44 102 GLY A CA 1
ATOM 851 C C . GLY A 1 102 ? -1.039 -11.217 2.772 1.00 86.44 102 GLY A C 1
ATOM 852 O O . GLY A 1 102 ? -0.058 -11.798 2.306 1.00 86.44 102 GLY A O 1
ATOM 853 N N . ASN A 1 103 ? -2.208 -11.198 2.124 1.00 88.50 103 ASN A N 1
ATOM 854 C CA . ASN A 1 103 ? -2.407 -11.837 0.821 1.00 88.50 103 ASN A CA 1
ATOM 855 C C . ASN A 1 103 ? -1.498 -11.247 -0.262 1.00 88.50 103 ASN A C 1
ATOM 857 O O . ASN A 1 103 ? -0.890 -12.008 -1.012 1.00 88.50 103 ASN A O 1
ATOM 861 N N . LEU A 1 104 ? -1.354 -9.922 -0.306 1.00 87.56 104 LEU A N 1
ATOM 862 C CA . LEU A 1 104 ? -0.442 -9.231 -1.216 1.00 87.56 104 LEU A CA 1
ATOM 863 C C . LEU A 1 104 ? 1.019 -9.601 -0.973 1.00 87.56 104 LEU A C 1
ATOM 865 O O . LEU A 1 104 ? 1.745 -9.926 -1.909 1.00 87.56 104 LEU A O 1
ATOM 869 N N . LEU A 1 105 ? 1.455 -9.582 0.288 1.00 86.94 105 LEU A N 1
ATOM 870 C CA . LEU A 1 105 ? 2.817 -9.966 0.651 1.00 86.94 105 LEU A CA 1
ATOM 871 C C . LEU A 1 105 ? 3.118 -11.400 0.210 1.00 86.94 105 LEU A C 1
ATOM 873 O O . LEU A 1 105 ? 4.190 -11.651 -0.344 1.00 86.94 105 LEU A O 1
ATOM 877 N N . ARG A 1 106 ? 2.154 -12.311 0.387 1.00 86.94 106 ARG A N 1
ATOM 878 C CA . ARG A 1 106 ? 2.255 -13.700 -0.066 1.00 86.94 106 ARG A CA 1
ATOM 879 C C . ARG A 1 106 ? 2.280 -13.810 -1.590 1.00 86.94 106 ARG A C 1
ATOM 881 O O . ARG A 1 106 ? 3.115 -14.541 -2.111 1.00 86.94 106 ARG A O 1
ATOM 888 N N . ALA A 1 107 ? 1.425 -13.070 -2.297 1.00 85.06 107 ALA A N 1
ATOM 889 C CA . ALA A 1 107 ? 1.381 -13.052 -3.761 1.00 85.06 107 ALA A CA 1
ATOM 890 C C . ALA A 1 107 ? 2.713 -12.581 -4.368 1.00 85.06 107 ALA A C 1
ATOM 892 O O . ALA A 1 107 ? 3.225 -13.182 -5.308 1.00 85.06 107 ALA A O 1
ATOM 893 N N . TRP A 1 108 ? 3.333 -11.567 -3.767 1.00 85.88 108 TRP A N 1
ATOM 894 C CA . TRP A 1 108 ? 4.647 -11.065 -4.173 1.00 85.88 108 TRP A CA 1
ATOM 895 C C . TRP A 1 108 ? 5.815 -11.933 -3.686 1.00 85.88 108 TRP A C 1
ATOM 897 O O . TRP A 1 108 ? 6.973 -11.696 -4.050 1.00 85.88 108 TRP A O 1
ATOM 907 N N . GLY A 1 109 ? 5.523 -12.935 -2.854 1.00 83.25 109 GLY A N 1
ATOM 908 C CA . GLY A 1 109 ? 6.491 -13.860 -2.293 1.00 83.25 109 GLY A CA 1
ATOM 909 C C . GLY A 1 109 ? 7.413 -13.212 -1.268 1.00 83.25 109 GLY A C 1
ATOM 910 O O . GLY A 1 109 ? 8.575 -13.593 -1.206 1.00 83.25 109 GLY A O 1
ATOM 911 N N . PHE A 1 110 ? 6.977 -12.218 -0.490 1.00 81.62 110 PHE A N 1
ATOM 912 C CA . PHE A 1 110 ? 7.745 -11.710 0.653 1.00 81.62 110 PHE A CA 1
ATOM 913 C C . PHE A 1 110 ? 7.550 -12.617 1.875 1.00 81.62 110 PHE A C 1
ATOM 915 O O . PHE A 1 110 ? 6.430 -13.058 2.120 1.00 81.62 110 PHE A O 1
ATOM 922 N N . PRO A 1 111 ? 8.603 -12.883 2.674 1.00 71.69 111 PRO A N 1
ATOM 923 C CA . PRO A 1 111 ? 8.432 -13.616 3.917 1.00 71.69 111 PRO A CA 1
ATOM 924 C C . PRO A 1 111 ? 7.694 -12.707 4.899 1.00 71.69 111 PRO A C 1
ATOM 926 O O . PRO A 1 111 ? 8.100 -11.550 5.095 1.00 71.69 111 PRO A O 1
ATOM 929 N N . GLU A 1 112 ? 6.631 -13.237 5.494 1.00 62.94 112 GLU A N 1
ATOM 930 C CA . GLU A 1 112 ? 5.838 -12.577 6.535 1.00 62.94 112 GLU A CA 1
ATOM 931 C C . GLU A 1 112 ? 6.747 -12.167 7.708 1.00 62.94 112 GLU A C 1
ATOM 933 O O . GLU A 1 112 ? 6.722 -11.021 8.138 1.00 62.94 112 GLU A O 1
ATOM 938 N N . ASP A 1 113 ? 7.704 -13.026 8.065 1.00 60.75 113 ASP A N 1
ATOM 939 C CA . ASP A 1 113 ? 8.531 -12.938 9.276 1.00 60.75 113 ASP A CA 1
ATOM 940 C C . ASP A 1 113 ? 9.757 -12.000 9.218 1.00 60.75 113 ASP A C 1
ATOM 942 O O . ASP A 1 113 ? 10.516 -11.891 10.174 1.00 60.75 113 ASP A O 1
ATOM 946 N N . THR A 1 114 ? 10.015 -11.288 8.111 1.00 57.22 114 THR A N 1
ATOM 947 C CA . THR A 1 114 ? 11.220 -10.422 8.063 1.00 57.22 114 THR A CA 1
ATOM 948 C C . THR A 1 114 ? 11.029 -9.159 8.902 1.00 57.22 114 THR A C 1
ATOM 950 O O . THR A 1 114 ? 10.513 -8.141 8.425 1.00 57.22 114 THR A O 1
ATOM 953 N N . TYR A 1 115 ? 11.464 -9.298 10.155 1.00 53.19 115 TYR A N 1
ATOM 954 C CA . TYR A 1 115 ? 11.453 -8.352 11.257 1.00 53.19 115 TYR A CA 1
ATOM 955 C C . TYR A 1 115 ? 12.249 -7.072 10.960 1.00 53.19 115 TYR A C 1
ATOM 957 O O . TYR A 1 115 ? 13.039 -6.957 10.019 1.00 53.19 115 TYR A O 1
ATOM 965 N N . TRP A 1 116 ? 11.940 -6.062 11.755 1.00 59.41 116 TRP A N 1
ATOM 966 C CA . TRP A 1 116 ? 12.104 -4.644 11.499 1.00 59.41 116 TRP A CA 1
ATOM 967 C C . TRP A 1 116 ? 13.545 -4.139 11.659 1.00 59.41 116 TRP A C 1
ATOM 969 O O . TRP A 1 116 ? 13.934 -3.731 12.745 1.00 59.41 116 TRP A O 1
ATOM 979 N N . ASP A 1 117 ? 14.315 -4.051 10.569 1.00 45.19 117 ASP A N 1
ATOM 980 C CA . ASP A 1 117 ? 15.424 -3.086 10.526 1.00 45.19 117 ASP A CA 1
ATOM 981 C C . ASP A 1 117 ? 14.806 -1.674 10.528 1.00 45.19 117 ASP A C 1
ATOM 983 O O . ASP A 1 117 ? 14.051 -1.327 9.609 1.00 45.19 117 ASP A O 1
ATOM 987 N N . GLY A 1 118 ? 15.014 -0.940 11.628 1.00 46.34 118 GLY A N 1
ATOM 988 C CA . GLY A 1 118 ? 14.291 0.249 12.114 1.00 46.34 118 GLY A CA 1
ATOM 989 C C . GLY A 1 118 ? 14.317 1.511 11.239 1.00 46.34 118 GLY A C 1
ATOM 990 O O . GLY A 1 118 ? 14.372 2.625 11.749 1.00 46.34 118 GLY A O 1
ATOM 991 N N . ALA A 1 119 ? 14.239 1.370 9.918 1.00 44.03 119 ALA A N 1
ATOM 992 C CA . ALA A 1 119 ? 14.497 2.430 8.952 1.00 44.03 119 ALA A CA 1
ATOM 993 C C . ALA A 1 119 ? 13.248 3.140 8.389 1.00 44.03 119 ALA A C 1
ATOM 995 O O . ALA A 1 119 ? 13.398 4.066 7.591 1.00 44.03 119 ALA A O 1
ATOM 996 N N . ILE A 1 120 ? 12.011 2.765 8.757 1.00 50.03 120 ILE A N 1
ATOM 997 C CA . ILE A 1 120 ? 10.824 3.465 8.208 1.00 50.03 120 ILE A CA 1
ATOM 998 C C . ILE A 1 120 ? 10.690 4.896 8.751 1.00 50.03 120 ILE A C 1
ATOM 1000 O O . ILE A 1 120 ? 10.200 5.766 8.031 1.00 50.03 120 ILE A O 1
ATOM 1004 N N . CYS A 1 121 ? 11.233 5.189 9.938 1.00 45.62 121 CYS A N 1
ATOM 1005 C CA . CYS A 1 121 ? 11.283 6.557 10.469 1.00 45.62 121 CYS A CA 1
ATOM 1006 C C . CYS A 1 121 ? 12.197 7.511 9.675 1.00 45.62 121 CYS A C 1
ATOM 1008 O O . CYS A 1 121 ? 12.062 8.721 9.835 1.00 45.62 121 CYS A O 1
ATOM 1010 N N . CYS A 1 122 ? 13.078 7.001 8.805 1.00 42.81 122 CYS A N 1
ATOM 1011 C CA . CYS A 1 122 ? 14.004 7.813 8.005 1.00 42.81 122 CYS A CA 1
ATOM 1012 C C . CYS A 1 122 ? 13.708 7.772 6.499 1.00 42.81 122 CYS A C 1
ATOM 1014 O O . CYS A 1 122 ? 14.538 8.210 5.704 1.00 42.81 122 CYS A O 1
ATOM 1016 N N . LEU A 1 123 ? 12.565 7.222 6.077 1.00 46.56 123 LEU A N 1
ATOM 1017 C CA . LEU A 1 123 ? 12.275 7.042 4.657 1.00 46.56 123 LEU A CA 1
ATOM 1018 C C . LEU A 1 123 ? 11.818 8.380 4.043 1.00 46.56 123 LEU A C 1
ATOM 1020 O O . LEU A 1 123 ? 10.620 8.658 3.978 1.00 46.56 123 LEU A O 1
ATOM 1024 N N . GLN A 1 124 ? 12.824 9.191 3.686 1.00 38.72 124 GLN A N 1
ATOM 1025 C CA . GLN A 1 124 ? 12.753 10.543 3.123 1.00 38.72 124 GLN A CA 1
ATOM 1026 C C . GLN A 1 124 ? 11.800 10.663 1.916 1.00 38.72 124 GLN A C 1
ATOM 1028 O O . GLN A 1 124 ? 11.559 9.656 1.239 1.00 38.72 124 GLN A O 1
ATOM 1033 N N . PRO A 1 125 ? 11.247 11.874 1.681 1.00 44.56 125 PRO A N 1
ATOM 1034 C CA . PRO A 1 125 ? 10.485 12.194 0.477 1.00 44.56 125 PRO A CA 1
ATOM 1035 C C . PRO A 1 125 ? 11.313 12.076 -0.805 1.00 44.56 125 PRO A C 1
ATOM 1037 O O . PRO A 1 125 ? 12.537 12.336 -0.750 1.00 44.56 125 PRO A O 1
#

Organism: NCBI:txid1392246